Protein AF-A0AAU0LB27-F1 (afdb_monomer_lite)

Sequence (81 aa):
MLMATSRRHMSRVEQGHQIPSVRVIEALAESLQIHPLTLIAAAYCVDLDEASIKLILDTVALDLQCMVRDHMGSESASEFS

Radius of gyration: 17.79 Å; chains: 1; bounding box: 52×25×34 Å

pLDDT: mean 83.41, std 14.12, range [44.91, 96.62]

Structure (mmCIF, N/CA/C/O backbone):
data_AF-A0AAU0LB27-F1
#
_entry.id   AF-A0AAU0LB27-F1
#
loop_
_atom_site.group_PDB
_atom_site.id
_atom_site.type_symbol
_atom_site.label_atom_id
_atom_site.label_alt_id
_atom_site.label_comp_id
_atom_site.label_asym_id
_atom_site.label_entity_id
_atom_site.label_seq_id
_atom_site.pdbx_PDB_ins_code
_atom_site.Cartn_x
_atom_site.Cartn_y
_atom_site.Cartn_z
_atom_site.occupancy
_atom_site.B_iso_or_equiv
_atom_site.auth_seq_id
_atom_site.auth_comp_id
_atom_site.auth_asym_id
_atom_site.auth_atom_id
_atom_site.pdbx_PDB_model_num
ATOM 1 N N . MET A 1 1 ? 1.549 -17.186 -14.179 1.00 44.91 1 MET A N 1
ATOM 2 C CA . MET A 1 1 ? 2.209 -16.920 -15.487 1.00 44.91 1 MET A CA 1
ATOM 3 C C . MET A 1 1 ? 2.355 -15.407 -15.569 1.00 44.91 1 MET A C 1
ATOM 5 O O . MET A 1 1 ? 1.333 -14.756 -15.741 1.00 44.91 1 MET A O 1
ATOM 9 N N . LEU A 1 2 ? 3.546 -14.827 -15.343 1.00 51.22 2 LEU A N 1
ATOM 10 C CA . LEU A 1 2 ? 3.722 -13.377 -15.512 1.00 51.22 2 LEU A CA 1
ATOM 11 C C . LEU A 1 2 ? 3.275 -13.039 -16.940 1.00 51.22 2 LEU A C 1
ATOM 13 O O . LEU A 1 2 ? 3.928 -13.453 -17.899 1.00 51.22 2 LEU A O 1
ATOM 17 N N . MET A 1 3 ? 2.149 -12.334 -17.090 1.00 54.03 3 MET A N 1
ATOM 18 C CA . MET A 1 3 ? 1.841 -11.628 -18.333 1.00 54.03 3 MET A CA 1
ATOM 19 C C . MET A 1 3 ? 3.120 -10.885 -18.699 1.00 54.03 3 MET A C 1
ATOM 21 O O . MET A 1 3 ? 3.628 -10.172 -17.843 1.00 54.03 3 MET A O 1
ATOM 25 N N . ALA A 1 4 ? 3.687 -11.135 -19.880 1.00 56.47 4 ALA A N 1
ATOM 26 C CA . ALA A 1 4 ? 5.052 -10.751 -20.230 1.00 56.47 4 ALA A CA 1
ATOM 27 C C . ALA A 1 4 ? 5.262 -9.223 -20.200 1.00 56.47 4 ALA A C 1
ATOM 29 O O . ALA A 1 4 ? 5.292 -8.548 -21.227 1.00 56.47 4 ALA A O 1
ATOM 30 N N . THR A 1 5 ? 5.408 -8.651 -19.011 1.00 63.25 5 THR A N 1
ATOM 31 C CA . THR A 1 5 ? 5.824 -7.280 -18.783 1.00 63.25 5 THR A CA 1
ATOM 32 C C . THR A 1 5 ? 7.322 -7.244 -19.018 1.00 63.25 5 THR A C 1
ATOM 34 O O . THR A 1 5 ? 8.103 -7.921 -18.352 1.00 63.25 5 THR A O 1
ATOM 37 N N . SER A 1 6 ? 7.739 -6.498 -20.043 1.00 80.88 6 SER A N 1
ATOM 38 C CA . SER A 1 6 ? 9.159 -6.390 -20.385 1.00 80.88 6 SER A CA 1
ATOM 39 C C . SER A 1 6 ? 9.983 -5.947 -19.167 1.00 80.88 6 SER A C 1
ATOM 41 O O . SER A 1 6 ? 9.525 -5.119 -18.377 1.00 80.88 6 SER A O 1
ATOM 43 N N . ARG A 1 7 ? 11.233 -6.419 -19.048 1.00 80.81 7 ARG A N 1
ATOM 44 C CA . ARG A 1 7 ? 12.160 -5.984 -17.980 1.00 80.81 7 ARG A CA 1
ATOM 45 C C . ARG A 1 7 ? 12.266 -4.460 -17.874 1.00 80.81 7 ARG A C 1
ATOM 47 O O . ARG A 1 7 ? 12.328 -3.917 -16.779 1.00 80.81 7 ARG A O 1
ATOM 54 N N . ARG A 1 8 ? 12.216 -3.766 -19.016 1.00 83.12 8 ARG A N 1
ATOM 55 C CA . ARG A 1 8 ? 12.210 -2.299 -19.082 1.00 83.12 8 ARG A CA 1
ATOM 56 C C . ARG 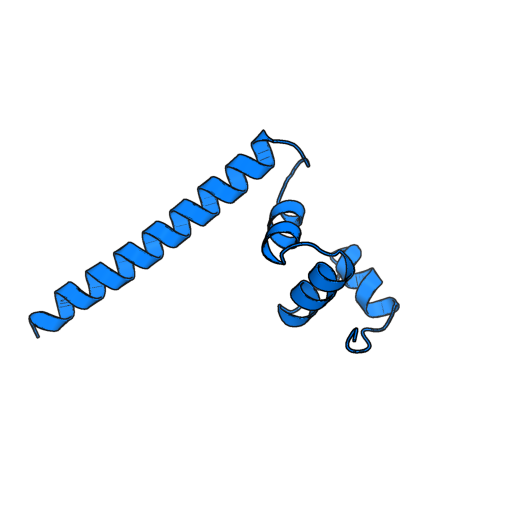A 1 8 ? 10.976 -1.689 -18.419 1.00 83.12 8 ARG A C 1
ATOM 58 O O . ARG A 1 8 ? 11.095 -0.669 -17.755 1.00 83.12 8 ARG A O 1
ATOM 65 N N . HIS A 1 9 ? 9.801 -2.279 -18.619 1.00 79.88 9 HIS A N 1
ATOM 66 C CA . HIS A 1 9 ? 8.575 -1.818 -17.975 1.00 79.88 9 HIS A CA 1
ATOM 67 C C . HIS A 1 9 ? 8.634 -2.041 -16.462 1.00 79.88 9 HIS A C 1
ATOM 69 O O . HIS A 1 9 ? 8.324 -1.120 -15.716 1.00 79.88 9 HIS A O 1
ATOM 75 N N . MET A 1 10 ? 9.118 -3.207 -16.019 1.00 80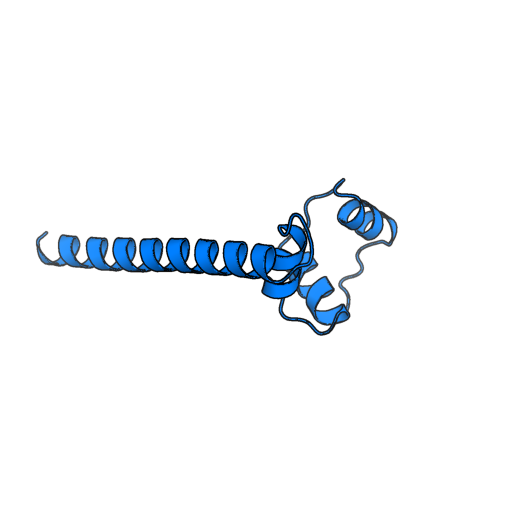.94 10 MET A N 1
ATOM 76 C CA . MET A 1 10 ? 9.245 -3.506 -14.591 1.00 80.94 10 MET A CA 1
ATOM 77 C C . MET A 1 10 ? 10.195 -2.541 -13.880 1.00 80.94 10 MET A C 1
ATOM 79 O O . MET A 1 10 ? 9.818 -1.907 -12.904 1.00 80.94 10 MET A O 1
ATOM 83 N N . SER A 1 11 ? 11.376 -2.321 -14.460 1.00 83.31 11 SER A N 1
ATOM 84 C CA . SER A 1 11 ? 12.360 -1.378 -13.923 1.00 83.31 11 SER A CA 1
ATOM 85 C C . SER A 1 11 ? 11.808 0.049 -13.804 1.00 83.31 11 SER A C 1
ATOM 87 O O . SER A 1 11 ? 12.122 0.752 -12.849 1.00 83.31 11 SER A O 1
ATOM 89 N N . ARG A 1 12 ? 10.947 0.486 -14.735 1.00 83.44 12 ARG A N 1
ATOM 90 C CA . ARG A 1 12 ? 10.285 1.797 -14.641 1.00 83.44 12 ARG A CA 1
ATOM 91 C C . ARG A 1 12 ? 9.242 1.858 -13.529 1.00 83.44 12 ARG A C 1
ATOM 93 O O . ARG A 1 12 ? 9.077 2.926 -12.953 1.00 83.44 12 ARG A O 1
ATOM 100 N N . VAL A 1 13 ? 8.536 0.761 -13.259 1.00 82.06 13 VAL A N 1
ATOM 101 C CA . VAL A 1 13 ? 7.584 0.674 -12.142 1.00 82.06 13 VAL A CA 1
ATOM 102 C C . VAL A 1 13 ? 8.334 0.732 -10.811 1.00 82.06 13 VAL A C 1
ATOM 104 O O . VAL A 1 13 ? 8.004 1.564 -9.976 1.00 82.06 13 VAL A O 1
ATOM 107 N N . GLU A 1 14 ? 9.396 -0.060 -10.652 1.00 79.94 14 GLU A N 1
ATOM 108 C CA . GLU A 1 14 ? 10.226 -0.096 -9.434 1.00 79.94 14 GLU A CA 1
ATOM 109 C C . GLU A 1 14 ? 10.880 1.258 -9.114 1.00 79.94 14 GLU A C 1
ATOM 111 O O . GLU A 1 14 ? 11.026 1.624 -7.954 1.00 79.94 14 GLU A O 1
ATOM 116 N N . GLN A 1 15 ? 11.244 2.029 -10.143 1.00 83.88 15 GLN A N 1
ATOM 117 C CA . GLN A 1 15 ? 11.821 3.373 -10.002 1.00 83.88 15 GLN A CA 1
ATOM 118 C C . GLN A 1 15 ? 10.765 4.481 -9.831 1.00 83.88 15 GLN A C 1
ATOM 120 O O . GLN A 1 15 ? 11.115 5.659 -9.786 1.00 83.88 15 GLN A O 1
ATOM 125 N N . GLY A 1 16 ? 9.471 4.144 -9.815 1.00 79.25 16 GLY A N 1
ATOM 126 C CA . GLY A 1 16 ? 8.384 5.124 -9.722 1.00 79.25 16 GLY A CA 1
ATOM 127 C C . GLY A 1 16 ? 8.157 5.953 -10.996 1.00 79.25 16 GLY A C 1
ATOM 128 O O . GLY A 1 16 ? 7.414 6.930 -10.986 1.00 79.25 16 GLY A O 1
ATOM 129 N N . HIS A 1 17 ? 8.761 5.577 -12.127 1.00 84.38 17 HIS A N 1
ATOM 130 C CA . HIS A 1 17 ? 8.591 6.240 -13.428 1.00 84.38 17 HIS A CA 1
ATOM 131 C C . HIS A 1 17 ? 7.346 5.788 -14.201 1.00 84.38 17 HIS A C 1
ATOM 133 O O . HIS A 1 17 ? 7.060 6.308 -15.288 1.00 84.38 17 HIS A O 1
ATOM 139 N N . GLN A 1 18 ? 6.643 4.772 -13.708 1.00 81.06 18 GLN A N 1
ATOM 140 C CA . GLN A 1 18 ? 5.403 4.286 -14.289 1.00 81.06 18 GLN A CA 1
ATOM 141 C C . GLN A 1 18 ? 4.466 3.792 -13.190 1.00 81.06 18 GLN A C 1
ATOM 143 O O . GLN A 1 18 ? 4.852 2.963 -12.374 1.00 81.06 18 GLN A O 1
ATOM 148 N N . ILE A 1 19 ? 3.223 4.277 -13.209 1.00 82.00 19 ILE A N 1
ATOM 149 C CA . ILE A 1 19 ? 2.179 3.816 -12.292 1.00 82.00 19 ILE A CA 1
ATOM 150 C C . ILE A 1 19 ? 1.716 2.427 -12.760 1.00 82.00 19 ILE A C 1
ATOM 152 O O . ILE A 1 19 ? 1.291 2.290 -13.916 1.00 82.00 19 ILE A O 1
ATOM 156 N N . PRO A 1 20 ? 1.819 1.383 -11.921 1.00 85.25 20 PRO A N 1
ATOM 157 C CA . PRO A 1 20 ? 1.367 0.051 -12.286 1.00 85.25 20 PRO A CA 1
ATOM 158 C C . PRO A 1 20 ? -0.164 -0.022 -12.302 1.00 85.25 20 PRO A C 1
ATOM 160 O O . PRO A 1 20 ? -0.846 0.551 -11.458 1.00 85.25 20 PRO A O 1
ATOM 163 N N . SER A 1 21 ? -0.718 -0.772 -13.256 1.00 89.06 21 SER A N 1
ATOM 164 C CA . SER A 1 21 ? -2.136 -1.159 -13.202 1.00 89.06 21 SER A CA 1
ATOM 165 C C . SER A 1 21 ? -2.392 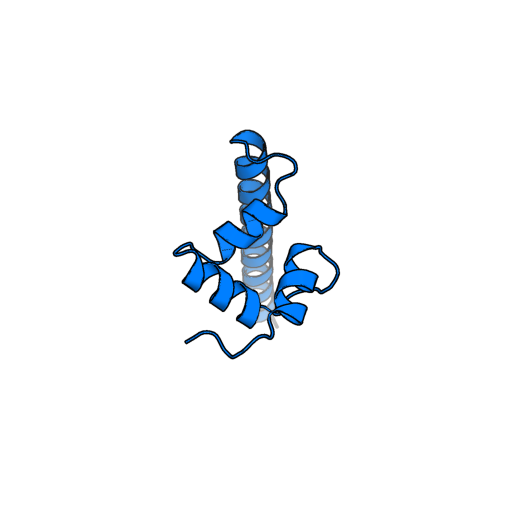-2.144 -12.053 1.00 89.06 21 SER A C 1
ATOM 167 O O . SER A 1 21 ? -1.475 -2.871 -11.670 1.00 89.06 21 SER A O 1
ATOM 169 N N . VAL A 1 22 ? -3.647 -2.276 -11.605 1.00 89.88 22 VAL A N 1
ATOM 170 C CA . VAL A 1 22 ? -4.060 -3.281 -10.599 1.00 89.88 22 VAL A CA 1
ATOM 171 C C . VAL A 1 22 ? -3.578 -4.687 -10.968 1.00 89.88 22 VAL A C 1
ATOM 173 O O . VAL A 1 22 ? -2.952 -5.357 -10.157 1.00 89.88 22 VAL A O 1
ATOM 176 N N . ARG A 1 23 ? -3.726 -5.090 -12.234 1.00 90.00 23 ARG A N 1
ATOM 177 C CA . ARG A 1 23 ? -3.271 -6.408 -12.708 1.00 90.00 23 ARG A CA 1
ATOM 178 C C . ARG A 1 23 ? -1.756 -6.618 -12.590 1.00 90.00 23 ARG A C 1
ATOM 180 O O . ARG A 1 23 ? -1.289 -7.741 -12.440 1.00 90.00 23 ARG A O 1
ATOM 187 N N . VAL A 1 24 ? -0.971 -5.544 -12.689 1.00 89.69 24 VAL A N 1
ATOM 188 C CA . VAL A 1 24 ? 0.489 -5.599 -12.497 1.00 89.69 24 VAL A CA 1
ATOM 189 C C . VAL A 1 24 ? 0.825 -5.718 -11.011 1.00 89.69 24 VAL A C 1
ATOM 191 O O . VAL A 1 24 ? 1.711 -6.493 -10.670 1.00 89.69 24 VAL A O 1
ATOM 194 N N . ILE A 1 25 ? 0.092 -5.021 -10.135 1.00 92.44 25 ILE A N 1
ATOM 195 C CA . ILE A 1 25 ? 0.219 -5.147 -8.673 1.00 92.44 25 ILE A CA 1
ATOM 196 C C . ILE A 1 25 ? -0.078 -6.587 -8.235 1.00 92.44 25 ILE A C 1
ATOM 198 O O . ILE A 1 25 ? 0.698 -7.166 -7.482 1.00 92.44 25 ILE A O 1
ATOM 202 N N . GLU A 1 26 ? -1.153 -7.189 -8.747 1.00 94.00 26 GLU A N 1
ATOM 203 C CA . GLU A 1 26 ? -1.520 -8.581 -8.457 1.00 94.00 26 GLU A CA 1
ATOM 204 C C . GLU A 1 26 ? -0.434 -9.566 -8.900 1.00 94.00 26 GLU A C 1
ATOM 206 O O . GLU A 1 26 ? -0.004 -10.400 -8.108 1.00 94.00 26 GLU A O 1
ATOM 211 N N . ALA A 1 27 ? 0.066 -9.436 -10.134 1.00 91.19 27 ALA A N 1
ATOM 212 C CA . ALA A 1 27 ? 1.127 -10.302 -10.647 1.00 91.19 27 ALA A CA 1
ATOM 213 C C . ALA A 1 27 ? 2.442 -10.154 -9.858 1.00 91.19 27 ALA A C 1
ATOM 215 O O . ALA A 1 27 ? 3.168 -11.130 -9.661 1.00 91.19 27 ALA A O 1
ATOM 216 N N . LEU A 1 28 ? 2.755 -8.938 -9.398 1.00 90.00 28 LEU A N 1
ATOM 217 C CA . LEU A 1 28 ? 3.914 -8.686 -8.546 1.00 90.00 28 LEU A CA 1
ATOM 218 C C . LEU A 1 28 ? 3.749 -9.337 -7.176 1.00 90.00 28 LEU A C 1
ATOM 220 O O . LEU A 1 28 ? 4.637 -10.068 -6.740 1.00 90.00 28 LEU A O 1
ATOM 224 N N . ALA A 1 29 ? 2.605 -9.131 -6.532 1.00 94.44 29 ALA A N 1
ATOM 225 C CA . ALA A 1 29 ? 2.296 -9.730 -5.242 1.00 94.44 29 ALA A CA 1
ATOM 226 C C . ALA A 1 29 ? 2.299 -11.268 -5.303 1.00 94.44 29 ALA A C 1
ATOM 228 O O . ALA A 1 29 ? 2.887 -11.908 -4.433 1.00 94.44 29 ALA A O 1
ATOM 229 N N . GLU A 1 30 ? 1.754 -11.855 -6.377 1.00 95.00 30 GLU A N 1
ATOM 230 C CA . GLU A 1 30 ? 1.828 -13.295 -6.654 1.00 95.00 30 GLU A CA 1
ATOM 231 C C . GLU A 1 30 ? 3.288 -13.763 -6.726 1.00 95.00 30 GLU A C 1
ATOM 233 O O . GLU A 1 30 ? 3.665 -14.732 -6.070 1.00 95.00 30 GLU A O 1
ATOM 238 N N . SER A 1 31 ? 4.146 -13.058 -7.471 1.00 93.12 31 SER A N 1
ATOM 239 C CA . SER A 1 31 ? 5.562 -13.433 -7.594 1.00 93.12 31 SER A CA 1
ATOM 240 C C . SER A 1 31 ? 6.337 -13.338 -6.275 1.00 93.12 31 SER A C 1
ATOM 242 O O . SER A 1 31 ? 7.250 -14.128 -6.043 1.00 93.12 31 SER A O 1
ATOM 244 N N . LEU A 1 32 ? 5.941 -12.409 -5.401 1.00 93.12 32 LEU A N 1
ATOM 245 C CA . LEU A 1 32 ? 6.511 -12.206 -4.070 1.00 93.12 32 LEU A CA 1
ATOM 246 C C . LEU A 1 32 ? 5.861 -13.094 -2.996 1.00 93.12 32 LEU A C 1
ATOM 248 O O . LEU A 1 32 ? 6.324 -13.094 -1.860 1.00 93.12 32 LEU A O 1
ATOM 252 N N . GLN A 1 33 ? 4.815 -13.852 -3.346 1.00 95.94 33 GLN A N 1
ATOM 253 C CA . GLN A 1 33 ? 4.038 -14.692 -2.427 1.00 95.94 33 GLN A CA 1
ATOM 254 C C . GLN A 1 33 ? 3.457 -13.902 -1.237 1.00 95.94 33 GLN A C 1
ATOM 256 O O . GLN A 1 33 ? 3.433 -14.380 -0.104 1.00 95.94 33 GLN A O 1
ATOM 261 N N . ILE A 1 34 ? 2.972 -12.686 -1.501 1.00 95.75 34 ILE A N 1
ATOM 262 C CA . ILE A 1 34 ? 2.311 -11.818 -0.514 1.00 95.75 34 ILE A CA 1
ATOM 263 C C . ILE A 1 34 ? 0.925 -11.393 -1.002 1.00 95.75 34 ILE A C 1
ATOM 265 O O . ILE A 1 34 ? 0.603 -11.486 -2.186 1.00 95.75 34 ILE A O 1
ATOM 269 N N . HIS A 1 35 ? 0.092 -10.887 -0.092 1.00 95.19 35 HIS A N 1
ATOM 270 C CA . HIS A 1 35 ? -1.194 -10.308 -0.470 1.00 95.19 35 HIS A CA 1
ATOM 271 C C . HIS A 1 35 ? -0.982 -8.979 -1.233 1.00 95.19 35 HIS A C 1
ATOM 273 O O . HIS A 1 35 ? -0.130 -8.186 -0.825 1.00 95.19 35 HIS A O 1
ATOM 279 N N . PRO A 1 36 ? -1.755 -8.658 -2.291 1.00 93.88 36 PRO A N 1
ATOM 280 C CA . PRO A 1 36 ? -1.602 -7.401 -3.038 1.00 93.88 36 PRO A CA 1
ATOM 281 C C . PRO A 1 36 ? -1.694 -6.143 -2.167 1.00 93.88 36 PRO A C 1
ATOM 283 O O . PRO A 1 36 ? -0.925 -5.204 -2.355 1.00 93.88 36 PRO A O 1
ATOM 286 N N . LEU A 1 37 ? -2.571 -6.145 -1.155 1.00 91.56 37 LEU A N 1
ATOM 287 C CA . LEU A 1 37 ? -2.641 -5.040 -0.188 1.00 91.56 37 LEU A CA 1
ATOM 288 C C . LEU A 1 37 ? -1.367 -4.893 0.650 1.00 91.56 37 LEU A C 1
ATOM 290 O O . LEU A 1 37 ? -1.060 -3.779 1.048 1.00 91.56 37 LEU A O 1
ATOM 294 N N . THR A 1 38 ? -0.609 -5.965 0.896 1.00 92.31 38 THR A N 1
ATOM 295 C CA . THR A 1 38 ? 0.685 -5.876 1.590 1.00 92.31 38 THR A CA 1
ATOM 296 C C . THR A 1 38 ? 1.691 -5.098 0.751 1.00 92.31 38 THR A C 1
ATOM 298 O O . THR A 1 38 ? 2.374 -4.227 1.280 1.00 92.31 38 TH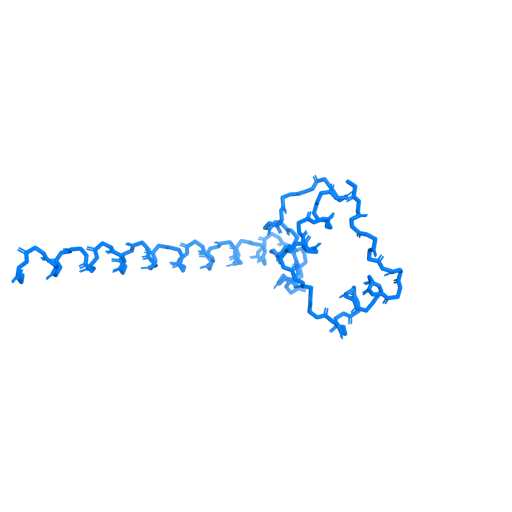R A O 1
ATOM 301 N N . LEU A 1 39 ? 1.745 -5.366 -0.560 1.00 91.31 39 LEU A N 1
ATOM 302 C CA . LEU A 1 39 ? 2.612 -4.637 -1.488 1.00 91.31 39 LEU A CA 1
ATOM 303 C C . LEU A 1 39 ? 2.250 -3.147 -1.533 1.00 91.31 39 LEU A C 1
ATOM 305 O O . LEU A 1 39 ? 3.133 -2.296 -1.485 1.00 91.31 39 LEU A O 1
ATOM 309 N N . ILE A 1 40 ? 0.952 -2.840 -1.589 1.00 90.31 40 ILE A N 1
ATOM 310 C CA . ILE A 1 40 ? 0.471 -1.457 -1.578 1.00 90.31 40 ILE A CA 1
ATOM 311 C C . ILE A 1 40 ? 0.770 -0.787 -0.240 1.00 90.31 40 ILE A C 1
ATOM 313 O O . ILE A 1 40 ? 1.383 0.270 -0.239 1.00 90.31 40 ILE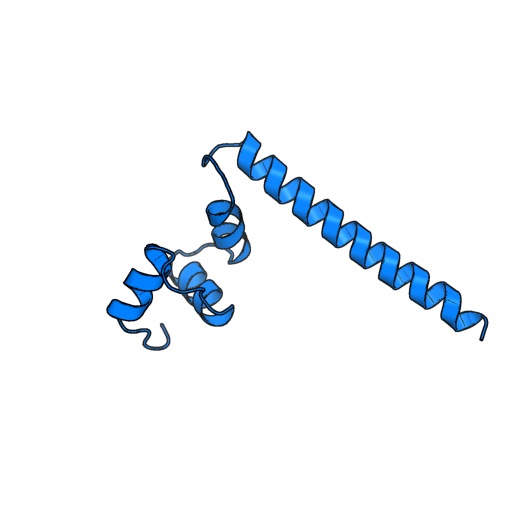 A O 1
ATOM 317 N N . ALA A 1 41 ? 0.428 -1.401 0.893 1.00 90.19 41 ALA A N 1
ATOM 318 C CA . ALA A 1 41 ? 0.697 -0.823 2.207 1.00 90.19 41 ALA A CA 1
ATOM 319 C C . ALA A 1 41 ? 2.189 -0.504 2.391 1.00 90.19 41 ALA A C 1
ATOM 321 O O . ALA A 1 41 ? 2.528 0.619 2.753 1.00 90.19 41 ALA A O 1
ATOM 322 N N . ALA A 1 42 ? 3.075 -1.443 2.040 1.00 89.69 42 ALA A N 1
ATOM 323 C CA . ALA A 1 42 ? 4.520 -1.245 2.116 1.00 89.69 42 ALA A CA 1
ATOM 324 C C . ALA A 1 42 ? 5.024 -0.107 1.210 1.00 89.69 42 ALA A C 1
ATOM 326 O O . ALA A 1 42 ? 5.956 0.594 1.588 1.00 89.69 42 ALA A O 1
ATOM 327 N N . ALA A 1 43 ? 4.407 0.109 0.041 1.00 87.81 43 ALA A N 1
ATOM 328 C CA . ALA A 1 43 ? 4.779 1.189 -0.877 1.00 87.81 43 ALA A CA 1
ATOM 329 C C . ALA A 1 43 ? 4.410 2.596 -0.367 1.00 87.81 43 ALA A C 1
ATOM 331 O O . ALA A 1 43 ? 4.964 3.579 -0.856 1.00 87.81 43 ALA A O 1
ATOM 332 N N . TYR A 1 44 ? 3.480 2.699 0.588 1.00 87.31 44 TYR A N 1
ATOM 333 C CA . TYR A 1 44 ? 3.056 3.966 1.196 1.00 87.31 44 TYR A CA 1
ATOM 334 C C . TYR A 1 44 ? 3.636 4.193 2.601 1.00 87.31 44 TYR A C 1
ATOM 336 O O . TYR A 1 44 ? 3.449 5.269 3.172 1.00 87.31 44 TYR A O 1
ATOM 344 N N . CYS A 1 45 ? 4.351 3.219 3.165 1.00 88.56 45 CYS A N 1
ATOM 345 C CA . CYS A 1 45 ? 5.089 3.410 4.407 1.00 88.56 45 CYS A CA 1
ATOM 346 C C . CYS A 1 45 ? 6.285 4.348 4.176 1.00 88.56 45 CYS A C 1
ATOM 348 O O . CYS A 1 45 ? 7.079 4.126 3.264 1.00 88.56 45 CYS A O 1
ATOM 350 N N . VAL A 1 46 ? 6.422 5.382 5.017 1.00 80.31 46 VAL A N 1
ATOM 351 C CA . VAL A 1 46 ? 7.595 6.279 5.004 1.00 80.31 46 VAL A CA 1
ATOM 352 C C . VAL A 1 46 ? 8.848 5.494 5.385 1.00 80.31 46 VAL A C 1
ATOM 354 O O . VAL A 1 46 ? 9.842 5.527 4.666 1.00 80.31 46 VAL A O 1
ATOM 357 N N . ASP A 1 47 ? 8.735 4.726 6.468 1.00 88.06 47 ASP A N 1
ATOM 358 C CA . ASP A 1 47 ? 9.712 3.753 6.930 1.00 88.06 47 ASP A CA 1
ATOM 359 C C . ASP A 1 47 ? 9.013 2.402 7.109 1.00 88.06 47 ASP A C 1
ATOM 361 O O . ASP A 1 47 ? 7.839 2.338 7.484 1.00 88.06 47 ASP A O 1
ATOM 365 N N . LEU A 1 48 ? 9.714 1.297 6.842 1.00 86.44 48 LEU A N 1
ATOM 366 C CA . LEU A 1 48 ? 9.159 -0.046 7.032 1.00 86.44 48 LEU A CA 1
ATOM 367 C C . LEU A 1 48 ? 9.231 -0.458 8.513 1.00 86.44 48 LEU A C 1
ATOM 369 O O . LEU A 1 48 ? 9.947 -1.390 8.882 1.00 86.44 48 LEU A O 1
ATOM 373 N N . ASP A 1 49 ? 8.497 0.266 9.355 1.00 91.88 49 ASP A N 1
ATOM 374 C CA . ASP A 1 49 ? 8.361 0.025 10.788 1.00 91.88 49 ASP A CA 1
ATOM 375 C C . ASP A 1 49 ? 6.901 -0.203 11.211 1.00 91.88 49 ASP A C 1
ATOM 377 O O . ASP A 1 49 ? 5.945 0.037 10.468 1.00 91.88 49 ASP A O 1
ATOM 381 N N . GLU A 1 50 ? 6.728 -0.717 12.428 1.00 91.31 50 GLU A N 1
ATOM 382 C CA . GLU A 1 50 ? 5.416 -1.093 12.958 1.00 91.31 50 GLU A CA 1
ATOM 383 C C . GLU A 1 50 ? 4.454 0.101 13.059 1.00 91.31 50 GLU A C 1
ATOM 385 O O . GLU A 1 50 ? 3.259 -0.041 12.791 1.00 91.31 50 GLU A O 1
ATOM 390 N N . ALA A 1 51 ? 4.966 1.289 13.397 1.00 92.94 51 ALA A N 1
ATOM 391 C CA . ALA A 1 51 ? 4.154 2.490 13.563 1.00 92.94 51 ALA A CA 1
ATOM 392 C C . ALA A 1 51 ? 3.585 2.976 12.221 1.00 92.94 51 ALA A C 1
ATOM 394 O O . ALA A 1 51 ? 2.389 3.261 12.122 1.00 92.94 51 ALA A O 1
ATOM 395 N N . SER A 1 52 ? 4.419 3.009 11.183 1.00 92.06 52 SER A N 1
ATOM 396 C CA . SER A 1 52 ? 4.046 3.400 9.824 1.00 92.06 52 SER A CA 1
ATOM 397 C C . SER A 1 52 ? 3.045 2.421 9.216 1.00 92.06 52 SER A C 1
ATOM 399 O O . SER A 1 52 ? 2.046 2.839 8.629 1.00 92.06 52 SER A O 1
ATOM 401 N N . ILE A 1 53 ? 3.262 1.115 9.408 1.00 91.19 53 ILE A N 1
ATOM 402 C CA . ILE A 1 53 ? 2.331 0.073 8.954 1.00 91.19 53 ILE A CA 1
ATOM 403 C C . ILE A 1 53 ? 0.976 0.236 9.646 1.00 91.19 53 ILE A C 1
ATOM 405 O O . ILE A 1 53 ? -0.065 0.225 8.985 1.00 91.19 53 ILE A O 1
ATOM 409 N N . LYS A 1 54 ? 0.974 0.418 10.971 1.00 92.69 54 LYS A N 1
ATOM 410 C CA . LYS A 1 54 ? -0.259 0.587 11.740 1.00 92.69 54 LYS A CA 1
ATOM 411 C C . LYS A 1 54 ? -1.044 1.816 11.290 1.00 92.69 54 LYS A C 1
ATOM 413 O O . LYS A 1 54 ? -2.252 1.716 11.095 1.00 92.69 54 LYS A O 1
ATOM 418 N N . LEU A 1 55 ? -0.365 2.941 11.075 1.00 93.44 55 LEU A N 1
ATOM 419 C CA . LEU A 1 55 ? -0.995 4.176 10.616 1.00 93.44 55 LEU A CA 1
ATOM 420 C C . LEU A 1 55 ? -1.689 3.997 9.257 1.00 93.44 55 LEU A C 1
ATOM 422 O O . LEU A 1 55 ? -2.831 4.431 9.090 1.00 93.44 55 LEU A O 1
ATOM 426 N N . ILE A 1 56 ? -1.039 3.317 8.308 1.00 93.81 56 ILE A N 1
ATOM 427 C CA . ILE A 1 56 ? -1.619 3.011 6.990 1.00 93.81 56 ILE A CA 1
ATOM 428 C C . ILE A 1 56 ? -2.877 2.147 7.139 1.00 93.81 56 ILE A C 1
ATOM 430 O O . ILE A 1 56 ? -3.916 2.460 6.557 1.00 93.81 56 ILE A O 1
ATOM 434 N N . LEU A 1 57 ? -2.803 1.072 7.926 1.00 92.62 57 LEU A N 1
ATOM 435 C CA . LEU A 1 57 ? -3.924 0.146 8.101 1.00 92.62 57 LEU A CA 1
ATOM 436 C C . LEU A 1 57 ? -5.110 0.799 8.818 1.00 92.62 57 LEU A C 1
ATOM 438 O O . LEU A 1 57 ? -6.248 0.607 8.390 1.00 92.62 57 LEU A O 1
ATOM 442 N N . ASP A 1 58 ? -4.851 1.594 9.858 1.00 94.81 58 ASP A N 1
ATOM 443 C CA . ASP A 1 58 ? -5.889 2.332 10.584 1.00 94.81 58 ASP A CA 1
ATOM 444 C C . ASP A 1 58 ? -6.578 3.357 9.657 1.00 94.81 58 ASP A C 1
ATOM 446 O O . ASP A 1 58 ? -7.803 3.488 9.689 1.00 94.81 58 ASP A O 1
ATOM 450 N N . THR A 1 59 ? -5.819 4.018 8.773 1.00 94.00 59 THR A N 1
ATOM 451 C CA . THR A 1 59 ? -6.365 4.951 7.767 1.00 94.00 59 THR A CA 1
ATOM 452 C C . THR A 1 59 ? -7.291 4.235 6.783 1.00 94.00 59 THR A C 1
ATOM 454 O O . THR A 1 59 ? -8.443 4.629 6.619 1.00 94.00 59 THR A O 1
ATOM 457 N N . VAL A 1 60 ? -6.830 3.131 6.184 1.00 93.31 60 VAL A N 1
ATOM 458 C CA . VAL A 1 60 ? -7.636 2.344 5.233 1.00 93.31 60 VAL A CA 1
ATOM 459 C C . VAL A 1 60 ? -8.895 1.785 5.899 1.00 93.31 60 VAL A C 1
ATOM 461 O O . VAL A 1 60 ? -9.970 1.783 5.299 1.00 93.31 60 VAL A O 1
ATOM 464 N N . ALA A 1 61 ? -8.790 1.321 7.147 1.00 94.62 61 ALA A N 1
ATOM 465 C CA . ALA A 1 61 ? -9.938 0.826 7.895 1.00 94.62 61 ALA A CA 1
ATOM 466 C C . ALA A 1 61 ? -10.988 1.924 8.130 1.00 94.62 61 ALA A C 1
ATOM 468 O O . ALA A 1 61 ? -12.183 1.653 7.999 1.00 94.62 61 ALA A O 1
ATOM 469 N N . LEU A 1 62 ? -10.557 3.148 8.450 1.00 96.62 62 LEU A N 1
ATOM 470 C CA . LEU A 1 62 ? -11.450 4.290 8.640 1.00 96.62 62 LEU A CA 1
ATOM 471 C C . LEU A 1 62 ? -12.172 4.661 7.340 1.00 96.62 62 LEU A C 1
ATOM 473 O O . LEU A 1 62 ? -13.396 4.796 7.353 1.00 96.62 62 LEU A O 1
ATOM 477 N N . ASP A 1 63 ? -11.453 4.737 6.220 1.00 95.12 63 ASP A N 1
ATOM 478 C CA . ASP A 1 63 ? -12.046 5.038 4.912 1.00 95.12 63 ASP A CA 1
ATOM 479 C C . ASP A 1 63 ? -13.114 4.003 4.527 1.00 95.12 63 ASP A C 1
ATOM 481 O O . ASP A 1 63 ? -14.227 4.359 4.134 1.00 95.12 63 ASP A O 1
ATOM 485 N N . LEU A 1 64 ? -12.828 2.710 4.719 1.00 94.44 64 LEU A N 1
ATOM 486 C CA . LEU A 1 64 ? -13.793 1.639 4.457 1.00 94.44 64 LEU A CA 1
ATOM 487 C C . LEU A 1 64 ? -15.030 1.738 5.362 1.00 94.44 64 LEU A C 1
ATOM 489 O O . LEU A 1 64 ? -16.150 1.526 4.898 1.00 94.44 64 LEU A O 1
ATOM 493 N N . GLN A 1 65 ? -14.858 2.082 6.640 1.00 96.38 65 GLN A N 1
ATOM 494 C CA . GLN A 1 65 ? -15.983 2.295 7.556 1.00 96.38 65 GLN A CA 1
ATOM 495 C C . GLN A 1 65 ? -16.852 3.487 7.137 1.00 96.38 65 GLN A C 1
ATOM 497 O O . GLN A 1 65 ? -18.079 3.412 7.245 1.00 96.38 65 GLN A O 1
ATOM 502 N N . CYS A 1 66 ? -16.241 4.570 6.649 1.00 94.75 66 CYS A N 1
ATOM 503 C CA . CYS A 1 66 ? -16.960 5.699 6.065 1.00 94.75 66 CYS A CA 1
ATOM 504 C C . CYS A 1 66 ? -17.768 5.258 4.839 1.00 94.75 66 CYS A C 1
ATOM 506 O O . CYS A 1 66 ? -18.971 5.492 4.803 1.00 94.75 66 CYS A O 1
ATOM 508 N N . MET A 1 67 ? -17.163 4.512 3.910 1.00 93.62 67 MET A N 1
ATOM 509 C CA . MET A 1 67 ? -17.862 3.996 2.726 1.00 93.62 67 MET A CA 1
ATOM 510 C C . MET A 1 67 ? -19.055 3.097 3.082 1.00 93.62 67 MET A C 1
ATOM 512 O O . MET A 1 67 ? -20.122 3.220 2.481 1.00 93.62 67 MET A O 1
ATOM 516 N N . VAL A 1 68 ? -18.904 2.210 4.074 1.00 94.69 68 VAL A N 1
ATOM 517 C CA . VAL A 1 68 ? -20.007 1.363 4.563 1.00 94.69 68 VAL A CA 1
ATOM 518 C C . VAL A 1 68 ? -21.136 2.219 5.139 1.00 94.69 68 VAL A C 1
ATOM 520 O O . VAL A 1 68 ? -22.307 1.967 4.859 1.00 94.69 68 VAL A O 1
ATOM 523 N N . ARG A 1 69 ? -20.802 3.249 5.923 1.00 92.25 69 ARG A N 1
ATOM 524 C CA . ARG A 1 69 ? -21.790 4.162 6.508 1.00 92.25 69 ARG A CA 1
ATOM 525 C C . ARG A 1 69 ? -22.534 4.958 5.442 1.00 92.25 69 ARG A C 1
ATOM 527 O O . ARG A 1 69 ? -23.752 5.068 5.532 1.00 92.25 69 ARG A O 1
ATOM 534 N N . ASP A 1 70 ? -21.821 5.476 4.450 1.00 89.56 70 ASP A N 1
ATOM 535 C CA . ASP A 1 70 ? -22.409 6.240 3.349 1.00 89.56 70 ASP A CA 1
ATOM 536 C C . ASP A 1 70 ? -23.357 5.365 2.520 1.00 89.56 70 ASP A C 1
ATOM 538 O O . ASP A 1 70 ? -24.440 5.805 2.132 1.00 89.56 70 ASP A O 1
ATOM 542 N N . HIS A 1 71 ? -23.001 4.092 2.326 1.00 83.12 71 HIS A N 1
ATOM 543 C CA . HIS A 1 71 ? -23.872 3.120 1.674 1.00 83.12 71 HIS A CA 1
ATOM 544 C C . HIS A 1 71 ? -25.156 2.857 2.481 1.00 83.12 71 HIS A C 1
ATOM 546 O O . HIS A 1 71 ? -26.250 2.960 1.931 1.00 83.12 71 HIS A O 1
ATOM 552 N N . MET A 1 72 ? -25.056 2.625 3.796 1.00 73.69 72 ME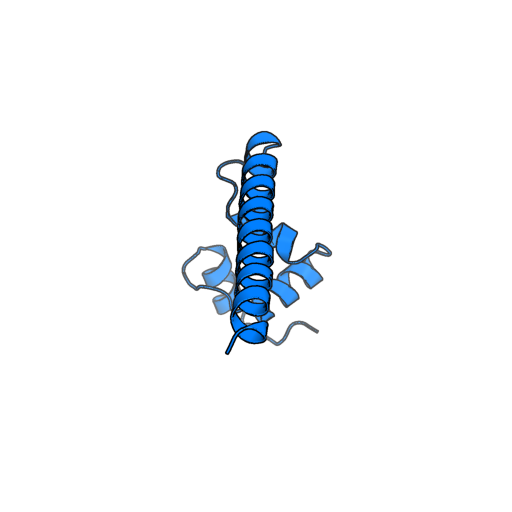T A N 1
ATOM 553 C CA . MET A 1 72 ? -26.236 2.398 4.650 1.00 73.69 72 MET A CA 1
ATOM 554 C C . MET A 1 72 ? -27.100 3.659 4.853 1.00 73.69 72 MET A C 1
ATOM 556 O O . MET A 1 72 ? -28.325 3.577 4.981 1.00 73.69 72 MET A O 1
ATOM 560 N N . GLY A 1 73 ? -26.488 4.846 4.841 1.00 62.00 73 GLY A N 1
ATOM 561 C CA . GLY A 1 73 ? -27.203 6.125 4.852 1.00 62.00 73 GLY A CA 1
ATOM 562 C C . GLY A 1 73 ? -27.985 6.384 3.559 1.00 62.00 73 GLY A C 1
ATOM 563 O O . GLY A 1 73 ? -29.053 6.994 3.605 1.00 62.00 73 GLY A O 1
ATOM 564 N N . SER A 1 74 ? -27.502 5.874 2.420 1.00 59.12 74 SER A N 1
ATOM 565 C CA . SER A 1 74 ? -28.199 5.947 1.131 1.00 59.12 74 SER A CA 1
ATOM 566 C C . SER A 1 74 ? -29.410 5.009 1.050 1.00 59.12 74 SER A C 1
ATOM 568 O O . SER A 1 74 ? -30.406 5.372 0.427 1.00 59.12 74 SER A O 1
ATOM 570 N N . GLU A 1 75 ? -29.361 3.827 1.671 1.00 57.28 75 GLU A N 1
ATOM 571 C CA . GLU A 1 75 ? -30.502 2.894 1.692 1.00 57.28 75 GLU A CA 1
ATOM 572 C C . GLU A 1 75 ? -31.664 3.451 2.532 1.00 57.28 75 GLU A C 1
ATOM 574 O O . GLU A 1 75 ? -32.816 3.427 2.095 1.00 57.28 75 GLU A O 1
ATOM 579 N N . SER A 1 76 ? -31.343 4.093 3.661 1.00 54.03 76 SER A N 1
ATOM 580 C CA . SER A 1 76 ? -32.309 4.729 4.573 1.00 54.03 76 SER A CA 1
ATOM 581 C C . SER A 1 76 ? -33.089 5.895 3.939 1.00 54.03 76 SER A C 1
ATOM 583 O O . SER A 1 76 ? -34.190 6.219 4.379 1.00 54.03 76 SER A O 1
ATOM 585 N N . ALA A 1 77 ? -32.527 6.548 2.916 1.00 55.28 77 ALA A N 1
ATOM 586 C CA . ALA A 1 77 ? -33.187 7.632 2.183 1.00 55.28 77 ALA A CA 1
ATOM 587 C C . ALA A 1 77 ? -34.090 7.124 1.042 1.00 55.28 77 ALA A C 1
ATOM 589 O O . ALA A 1 77 ? -34.969 7.855 0.588 1.00 55.28 77 ALA A O 1
ATOM 590 N N . SER A 1 78 ? -33.892 5.880 0.589 1.00 53.78 78 SER A N 1
ATOM 591 C CA . SER A 1 78 ? -34.641 5.282 -0.524 1.00 53.78 78 SER A CA 1
ATOM 592 C C . SER A 1 78 ? -35.964 4.627 -0.108 1.00 53.78 78 SER A C 1
ATOM 594 O O . SER A 1 78 ? -36.862 4.519 -0.933 1.00 53.78 78 SER A O 1
ATOM 596 N N . GLU A 1 79 ? -36.134 4.260 1.168 1.00 52.34 79 GLU A N 1
ATOM 597 C CA . GLU A 1 79 ? -37.399 3.705 1.689 1.00 52.34 79 GLU A CA 1
ATOM 598 C C . GLU A 1 79 ? -38.477 4.773 1.970 1.00 52.34 79 GLU A C 1
ATOM 600 O O . GLU A 1 79 ? -39.615 4.437 2.295 1.00 52.34 79 GLU A O 1
ATOM 605 N N . PHE A 1 80 ? -38.146 6.062 1.820 1.00 55.16 80 PHE A N 1
ATOM 606 C CA . PHE A 1 80 ? -39.060 7.191 2.047 1.00 55.16 80 PHE A CA 1
ATOM 607 C C . PHE A 1 80 ? -39.358 8.029 0.785 1.00 55.16 80 PHE A C 1
ATOM 609 O O . PHE A 1 80 ? -39.875 9.140 0.917 1.00 55.16 80 PHE A O 1
ATOM 616 N N . SER A 1 81 ? -39.046 7.535 -0.423 1.00 48.03 81 SER A N 1
ATOM 617 C CA . SER A 1 81 ? -39.386 8.186 -1.708 1.00 48.03 81 SER A CA 1
ATOM 618 C C . SER A 1 81 ? -40.290 7.331 -2.588 1.00 48.03 81 SER A C 1
ATOM 620 O O . SER A 1 81 ? -40.047 6.110 -2.672 1.00 48.03 81 SER A O 1
#

Secondary structure (DSSP, 8-state):
------HHHHHHHHTTSSPPPHHHHHHHHHHHTS-HHHHHHHHH-SSSSHHHHHHHHHHHHHHHHHHHHHHHHHHHHHTT-

Foldseek 3Di:
DPPCDDPVNVVCVVVVVDDDDPVNLVSVCVVVVHDSVVVVQCVQQPDPDPVSSVVSVVVVVVVVVVVVVVVVVVVVVVVVD